Protein AF-A0A1Y5DJR5-F1 (afdb_monomer)

Structure (mmCIF, N/CA/C/O backbone):
data_AF-A0A1Y5DJR5-F1
#
_entry.id   AF-A0A1Y5DJR5-F1
#
loop_
_atom_site.group_PDB
_atom_site.id
_atom_site.type_symbol
_atom_site.label_atom_id
_atom_site.label_alt_id
_atom_site.label_comp_id
_atom_site.label_asym_id
_atom_site.label_entity_id
_atom_site.label_seq_id
_atom_site.pdbx_PDB_ins_code
_atom_site.Cartn_x
_atom_site.Cartn_y
_atom_site.Cartn_z
_atom_site.occupancy
_atom_site.B_iso_or_equiv
_atom_site.auth_seq_id
_atom_site.auth_comp_id
_atom_site.auth_asym_id
_atom_site.auth_atom_id
_atom_site.pdbx_PDB_model_num
ATOM 1 N N . MET A 1 1 ? -2.619 -19.817 -6.252 1.00 66.62 1 MET A N 1
ATOM 2 C CA . MET A 1 1 ? -2.881 -19.256 -7.599 1.00 66.62 1 MET A CA 1
ATOM 3 C C . MET A 1 1 ? -2.262 -20.071 -8.744 1.00 66.62 1 MET A C 1
ATOM 5 O O . MET A 1 1 ? -2.467 -19.697 -9.884 1.00 66.62 1 MET A O 1
ATOM 9 N N . GLY A 1 2 ? -1.547 -21.182 -8.491 1.00 88.12 2 GLY A N 1
ATOM 10 C CA . GLY A 1 2 ? -1.109 -22.102 -9.557 1.00 88.12 2 GLY A CA 1
ATOM 11 C C . GLY A 1 2 ? 0.036 -21.610 -10.456 1.00 88.12 2 GLY A C 1
ATOM 12 O O . GLY A 1 2 ? 0.395 -22.313 -11.391 1.00 88.12 2 GLY A O 1
ATOM 13 N N . PHE A 1 3 ? 0.618 -20.436 -10.187 1.00 87.62 3 PHE A N 1
ATOM 14 C CA . PHE A 1 3 ? 1.772 -19.939 -10.937 1.00 87.62 3 PHE A CA 1
ATOM 15 C C . PHE A 1 3 ? 3.026 -20.764 -10.637 1.00 87.62 3 PHE A C 1
ATOM 17 O O . PHE A 1 3 ? 3.348 -21.005 -9.474 1.00 87.62 3 PHE A O 1
ATOM 24 N N . THR A 1 4 ? 3.755 -21.133 -11.687 1.00 92.19 4 THR A N 1
ATOM 25 C CA . THR A 1 4 ? 5.046 -21.839 -11.612 1.00 92.19 4 THR A CA 1
ATOM 26 C C . THR A 1 4 ? 6.220 -20.974 -12.083 1.00 92.19 4 THR A C 1
ATOM 28 O O . THR A 1 4 ? 7.360 -21.423 -12.076 1.00 92.19 4 THR A O 1
ATOM 31 N N . ASN A 1 5 ? 5.950 -19.728 -12.484 1.00 91.88 5 ASN A N 1
ATOM 32 C CA . ASN A 1 5 ? 6.890 -18.796 -13.112 1.00 91.88 5 ASN A CA 1
ATOM 33 C C . ASN A 1 5 ? 7.075 -17.489 -12.313 1.00 91.88 5 ASN A C 1
ATOM 35 O O . ASN A 1 5 ? 7.394 -16.444 -12.883 1.00 91.88 5 ASN A O 1
ATOM 39 N N . LEU A 1 6 ? 6.839 -17.521 -10.998 1.00 92.69 6 LEU A N 1
ATOM 40 C CA . LEU A 1 6 ? 7.044 -16.353 -10.142 1.00 92.69 6 LEU A CA 1
ATOM 41 C C . LEU A 1 6 ? 8.536 -16.124 -9.897 1.00 92.69 6 LEU A C 1
ATOM 43 O O . LEU A 1 6 ? 9.267 -17.042 -9.539 1.00 92.69 6 LEU A O 1
ATOM 47 N N . ASN A 1 7 ? 8.961 -14.873 -10.057 1.00 92.62 7 ASN A N 1
ATOM 48 C CA . ASN A 1 7 ? 10.294 -14.424 -9.683 1.00 92.62 7 ASN A CA 1
ATOM 49 C C . ASN A 1 7 ? 10.167 -13.506 -8.469 1.00 92.62 7 ASN A C 1
ATOM 51 O O . ASN A 1 7 ? 9.598 -12.418 -8.569 1.00 92.62 7 ASN A O 1
ATOM 55 N N . GLU A 1 8 ? 10.681 -13.947 -7.326 1.00 91.75 8 GLU A N 1
ATOM 56 C CA . GLU A 1 8 ? 10.688 -13.139 -6.110 1.00 91.75 8 GLU A CA 1
ATOM 57 C C . GLU A 1 8 ? 11.810 -12.102 -6.151 1.00 91.75 8 GLU A C 1
ATOM 59 O O . GLU A 1 8 ? 12.908 -12.343 -6.661 1.00 91.75 8 GLU A O 1
ATOM 64 N N . THR A 1 9 ? 11.538 -10.928 -5.590 1.00 94.12 9 THR A N 1
ATOM 65 C CA . THR A 1 9 ? 12.542 -9.882 -5.408 1.00 94.12 9 THR A CA 1
ATOM 66 C C . THR A 1 9 ? 12.533 -9.392 -3.969 1.00 94.12 9 THR A C 1
ATOM 68 O O . THR A 1 9 ? 11.571 -9.581 -3.227 1.00 94.12 9 THR A O 1
ATOM 71 N N . VAL A 1 10 ? 13.620 -8.735 -3.573 1.00 94.12 10 VAL A N 1
ATOM 72 C CA . VAL A 1 10 ? 13.782 -8.195 -2.219 1.00 94.12 10 VAL A CA 1
ATOM 73 C C . VAL A 1 10 ? 13.068 -6.850 -2.078 1.00 94.12 10 VAL A C 1
ATOM 75 O O . VAL A 1 10 ? 12.636 -6.480 -0.990 1.00 94.12 10 VAL A O 1
ATOM 78 N N . THR A 1 11 ? 12.948 -6.085 -3.169 1.00 95.94 11 THR A N 1
ATOM 79 C CA . THR A 1 11 ? 12.384 -4.731 -3.135 1.00 95.94 11 THR A CA 1
ATOM 80 C C . THR A 1 11 ? 11.435 -4.465 -4.305 1.00 95.94 11 THR A C 1
ATOM 82 O O . THR A 1 11 ? 11.733 -4.849 -5.437 1.00 95.94 11 THR A O 1
ATOM 85 N N . PRO A 1 12 ? 10.362 -3.678 -4.099 1.00 95.00 12 PRO A N 1
ATOM 86 C CA . PRO A 1 12 ? 9.458 -3.254 -5.1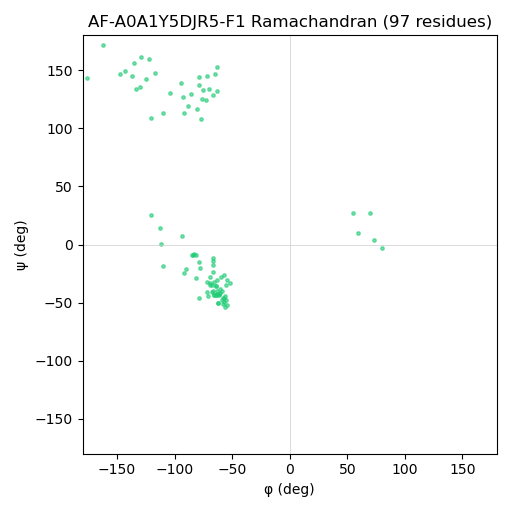74 1.00 95.00 12 PRO A CA 1
ATOM 87 C C . PRO A 1 12 ? 10.161 -2.610 -6.381 1.00 95.00 12 PRO A C 1
ATOM 89 O O . PRO A 1 12 ? 9.739 -2.785 -7.522 1.00 95.00 12 PRO A O 1
ATOM 92 N N . VAL A 1 13 ? 11.265 -1.892 -6.149 1.00 97.12 13 VAL A N 1
ATOM 93 C CA . VAL A 1 13 ? 12.065 -1.247 -7.204 1.00 97.12 13 VAL A CA 1
ATOM 94 C C . VAL A 1 13 ? 12.700 -2.273 -8.149 1.00 97.12 13 VAL A C 1
ATOM 96 O O . VAL A 1 13 ? 12.803 -2.021 -9.351 1.00 97.12 13 VAL A O 1
ATOM 99 N N . GLN A 1 14 ? 13.121 -3.433 -7.636 1.00 97.06 14 GLN A N 1
ATOM 100 C CA . GLN A 1 14 ? 13.703 -4.494 -8.461 1.00 97.06 14 GLN A CA 1
ATOM 101 C C . GLN A 1 14 ? 12.688 -5.057 -9.458 1.00 97.06 14 GLN A C 1
ATOM 103 O O . GLN A 1 14 ? 13.075 -5.305 -10.596 1.00 97.06 14 GLN A O 1
ATOM 108 N N . ASN A 1 15 ? 11.407 -5.164 -9.081 1.00 96.38 15 ASN A N 1
ATOM 109 C CA . ASN A 1 15 ? 10.345 -5.656 -9.968 1.00 96.38 15 ASN A CA 1
ATOM 110 C C . ASN A 1 15 ? 10.293 -4.864 -11.279 1.00 96.38 15 ASN A C 1
ATOM 112 O O . ASN A 1 15 ? 10.384 -5.432 -12.365 1.00 96.38 15 ASN A O 1
ATOM 116 N N . PHE A 1 16 ? 10.223 -3.533 -11.188 1.00 96.19 16 PHE A N 1
ATOM 117 C CA . PHE A 1 16 ? 10.164 -2.685 -12.379 1.00 96.19 16 PHE A CA 1
ATOM 118 C C . PHE A 1 16 ? 11.494 -2.627 -13.134 1.00 96.19 16 PHE A C 1
ATOM 120 O O . PHE A 1 16 ? 11.495 -2.560 -14.359 1.00 96.19 16 PHE A O 1
ATOM 127 N N . LYS A 1 17 ? 12.640 -2.716 -12.447 1.00 96.12 17 LYS A N 1
ATOM 128 C CA . LYS A 1 17 ? 13.941 -2.832 -13.129 1.00 96.12 17 LYS A CA 1
ATOM 129 C C . LYS A 1 17 ? 14.087 -4.148 -13.895 1.00 96.12 17 LYS A C 1
ATOM 131 O O . LYS A 1 17 ? 14.786 -4.167 -14.903 1.00 96.12 17 LYS A O 1
ATOM 136 N N . MET A 1 18 ? 13.478 -5.234 -13.420 1.00 96.88 18 MET A N 1
ATOM 137 C CA . MET A 1 18 ? 13.416 -6.502 -14.149 1.00 96.88 18 MET A CA 1
ATOM 138 C C . MET A 1 18 ? 12.492 -6.398 -15.358 1.00 96.88 18 MET A C 1
ATOM 140 O O . MET A 1 18 ? 12.906 -6.810 -16.437 1.00 96.88 18 MET A O 1
ATOM 144 N N . LEU A 1 19 ? 11.315 -5.781 -15.198 1.00 96.19 19 LEU A N 1
ATOM 145 C CA . LEU A 1 19 ? 10.386 -5.515 -16.300 1.00 96.19 19 LEU A CA 1
ATOM 146 C C . LEU A 1 19 ? 11.061 -4.725 -17.432 1.00 96.19 19 LEU A C 1
ATOM 148 O O . LEU A 1 19 ? 11.020 -5.139 -18.579 1.00 96.19 19 LEU A O 1
ATOM 152 N N . MET A 1 20 ? 11.780 -3.646 -17.107 1.00 96.75 20 MET A N 1
ATOM 153 C CA . MET A 1 20 ? 12.502 -2.830 -18.101 1.00 96.75 20 MET A CA 1
ATOM 154 C C . MET A 1 20 ? 13.683 -3.540 -18.783 1.00 96.75 20 MET A C 1
ATOM 156 O O . MET A 1 20 ? 14.263 -2.990 -19.715 1.00 96.75 20 MET A O 1
ATOM 160 N N . LYS A 1 21 ? 14.101 -4.703 -18.276 1.00 96.56 21 LYS A N 1
ATOM 161 C CA . LYS A 1 21 ? 15.213 -5.506 -18.809 1.00 96.56 21 LYS A CA 1
ATOM 162 C C . LYS A 1 21 ? 14.732 -6.829 -19.408 1.00 96.56 21 LYS A C 1
ATOM 164 O O . LYS A 1 21 ? 15.549 -7.735 -19.550 1.00 96.56 21 LYS A O 1
ATOM 169 N N . ASP A 1 22 ? 13.428 -6.973 -19.642 1.00 95.12 22 ASP A N 1
ATOM 170 C CA . ASP A 1 22 ? 12.798 -8.201 -20.141 1.00 95.12 22 ASP A CA 1
ATOM 171 C C . ASP A 1 22 ? 13.097 -9.441 -19.274 1.00 95.12 22 ASP A C 1
ATOM 173 O O . ASP A 1 22 ? 13.096 -10.580 -19.731 1.00 95.12 22 ASP A O 1
ATOM 177 N N . ARG A 1 23 ? 13.354 -9.229 -17.974 1.00 95.25 23 ARG A N 1
ATOM 178 C CA . ARG A 1 23 ? 13.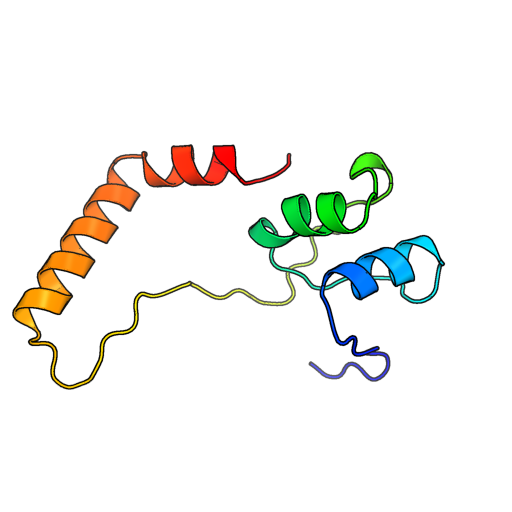600 -10.291 -16.978 1.00 95.25 23 ARG A CA 1
ATOM 179 C C . ARG A 1 23 ? 12.332 -10.716 -16.234 1.00 95.25 23 ARG A C 1
ATOM 181 O O . ARG A 1 23 ? 12.411 -11.449 -15.252 1.00 95.25 23 ARG A O 1
ATOM 188 N N . GLY A 1 24 ? 11.184 -10.213 -16.664 1.00 93.00 24 GLY A N 1
ATOM 189 C CA . GLY A 1 24 ? 9.856 -10.536 -16.166 1.00 93.00 24 GLY A CA 1
ATOM 190 C C . GLY A 1 24 ? 8.818 -9.805 -17.009 1.00 93.00 24 GLY A C 1
ATOM 191 O O . GLY A 1 24 ? 9.060 -8.682 -17.438 1.00 93.00 24 GLY A O 1
ATOM 192 N N . GLU A 1 25 ? 7.680 -10.443 -17.256 1.00 93.06 25 GLU A N 1
ATOM 193 C CA . GLU A 1 25 ? 6.664 -9.928 -18.187 1.00 93.06 25 GLU A CA 1
ATOM 194 C C . GLU A 1 25 ? 5.614 -9.053 -17.488 1.00 93.06 25 GLU A C 1
ATOM 196 O O . GLU A 1 25 ? 4.981 -8.207 -18.114 1.00 93.06 25 GLU A O 1
ATOM 201 N N . LEU A 1 26 ? 5.413 -9.259 -16.180 1.00 95.00 26 LEU A N 1
ATOM 202 C CA . LEU A 1 26 ? 4.373 -8.614 -15.382 1.00 95.00 26 LEU A CA 1
ATOM 203 C C . LEU A 1 26 ? 4.874 -8.300 -13.970 1.00 95.00 26 LEU A C 1
ATOM 205 O O . LEU A 1 26 ? 5.663 -9.046 -13.393 1.00 95.00 26 LEU A O 1
ATOM 209 N N . VAL A 1 27 ? 4.348 -7.220 -13.388 1.00 95.00 27 VAL A N 1
ATOM 210 C CA . VAL A 1 27 ? 4.572 -6.856 -11.983 1.00 95.00 27 VAL A CA 1
ATOM 211 C C . VAL A 1 27 ? 3.222 -6.804 -11.259 1.00 95.00 27 VAL A C 1
ATOM 213 O O . VAL A 1 27 ? 2.442 -5.882 -11.507 1.00 95.00 27 VAL A O 1
ATOM 216 N N . PRO A 1 28 ? 2.918 -7.761 -10.362 1.00 92.75 28 PRO A N 1
ATOM 217 C CA . PRO A 1 28 ? 1.722 -7.698 -9.533 1.00 92.75 28 PRO A CA 1
ATOM 218 C C . PRO A 1 28 ? 1.944 -6.704 -8.386 1.00 92.75 28 PRO A C 1
ATOM 220 O O . PRO A 1 28 ? 2.714 -6.965 -7.464 1.00 92.75 28 PRO A O 1
ATOM 223 N N . MET A 1 29 ? 1.298 -5.539 -8.443 1.00 91.81 29 MET A N 1
ATOM 224 C CA . MET A 1 29 ? 1.445 -4.505 -7.415 1.00 91.81 29 MET A CA 1
ATOM 225 C C . MET A 1 29 ? 0.156 -3.710 -7.219 1.00 91.81 29 MET A C 1
ATOM 227 O O . MET A 1 29 ? -0.581 -3.459 -8.171 1.00 91.81 29 MET A O 1
ATOM 231 N N . GLY A 1 30 ? -0.091 -3.287 -5.976 1.00 90.62 30 GLY A N 1
ATOM 232 C CA . GLY A 1 30 ? -1.158 -2.343 -5.660 1.00 90.62 30 GLY A CA 1
ATOM 233 C C . GLY A 1 30 ? -0.915 -0.991 -6.330 1.00 90.62 30 GLY A C 1
ATOM 234 O O . GLY A 1 30 ? 0.176 -0.428 -6.233 1.00 90.62 30 GLY A O 1
ATOM 235 N N . GLU A 1 31 ? -1.943 -0.461 -6.986 1.00 87.75 31 GLU A N 1
ATOM 236 C CA . GLU A 1 31 ? -1.871 0.758 -7.804 1.00 87.75 31 GLU A CA 1
ATOM 237 C C . GLU A 1 31 ? -1.321 1.979 -7.054 1.00 87.75 31 GLU A C 1
ATOM 239 O O . GLU A 1 31 ? -0.546 2.739 -7.622 1.00 87.75 31 GLU A O 1
ATOM 244 N N . LEU A 1 32 ? -1.621 2.114 -5.758 1.00 88.75 32 LEU A N 1
ATOM 245 C CA . LEU A 1 32 ? -1.136 3.218 -4.922 1.00 88.75 32 LEU A CA 1
ATOM 246 C C . LEU A 1 32 ? 0.387 3.195 -4.699 1.00 88.75 32 LEU A C 1
ATOM 248 O O . LEU A 1 32 ? 0.983 4.231 -4.417 1.00 88.75 32 LEU A O 1
ATOM 252 N N . ALA A 1 33 ? 1.034 2.031 -4.815 1.00 91.06 33 ALA A N 1
ATOM 253 C CA . ALA A 1 33 ? 2.475 1.887 -4.595 1.00 91.06 33 ALA A CA 1
ATOM 254 C C . ALA A 1 33 ? 3.305 2.097 -5.872 1.00 91.06 3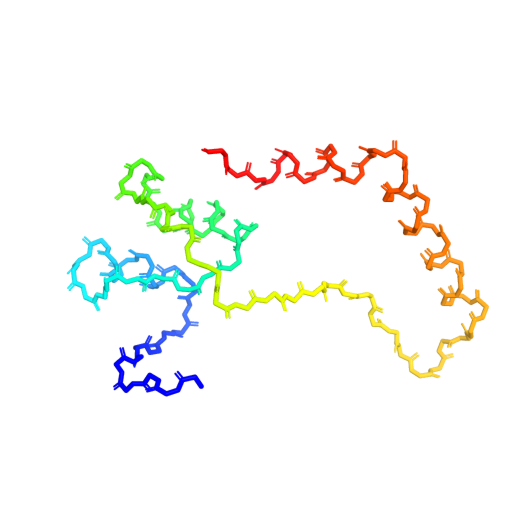3 ALA A C 1
ATOM 256 O O . ALA A 1 33 ? 4.502 2.391 -5.790 1.00 91.06 33 ALA A O 1
ATOM 257 N N . VAL A 1 34 ? 2.691 1.956 -7.051 1.00 92.50 34 VAL A N 1
ATOM 258 C CA . VAL A 1 34 ? 3.372 2.056 -8.351 1.00 92.50 34 VAL A CA 1
ATOM 259 C C . VAL A 1 34 ? 4.050 3.420 -8.564 1.00 92.50 34 VAL A C 1
ATOM 261 O O . VAL A 1 34 ? 5.237 3.416 -8.899 1.00 92.50 34 VAL A O 1
ATOM 264 N N . PRO A 1 35 ? 3.394 4.576 -8.321 1.00 91.00 35 PRO A N 1
ATOM 265 C CA . PRO A 1 35 ? 3.956 5.899 -8.613 1.00 91.00 35 PRO A CA 1
ATOM 266 C C . PRO A 1 35 ? 5.300 6.153 -7.934 1.00 91.00 35 PRO A C 1
ATOM 268 O O . PRO A 1 35 ? 6.306 6.456 -8.579 1.00 91.00 35 PRO A O 1
ATOM 271 N N . GLU A 1 36 ? 5.330 5.965 -6.617 1.00 92.19 36 GLU A N 1
ATOM 272 C CA . GLU A 1 36 ? 6.529 6.192 -5.819 1.00 92.19 36 GLU A CA 1
ATOM 273 C C . GLU A 1 36 ? 7.604 5.140 -6.120 1.00 92.19 36 GLU A C 1
ATOM 275 O O . GLU A 1 36 ? 8.796 5.449 -6.128 1.00 92.19 36 GLU A O 1
ATOM 280 N N . THR A 1 37 ? 7.207 3.902 -6.428 1.00 95.44 37 THR A N 1
ATOM 281 C CA . THR A 1 37 ? 8.158 2.847 -6.799 1.00 95.44 37 THR A CA 1
ATOM 282 C C . THR A 1 37 ? 8.853 3.156 -8.124 1.00 95.44 37 THR A C 1
ATOM 284 O O . THR A 1 37 ? 10.075 3.025 -8.207 1.00 95.44 37 THR A O 1
ATOM 287 N N . LEU A 1 38 ? 8.120 3.618 -9.141 1.00 95.25 38 LEU A N 1
ATOM 288 C CA . LEU A 1 38 ? 8.695 4.032 -10.425 1.00 95.25 38 LEU A CA 1
ATOM 289 C C . LEU A 1 38 ? 9.630 5.227 -10.268 1.00 95.25 38 LEU A C 1
ATOM 291 O O . LEU A 1 38 ? 10.738 5.212 -10.808 1.00 95.25 38 LEU A O 1
ATOM 295 N N . LYS A 1 39 ? 9.226 6.219 -9.465 1.00 94.56 39 LYS A N 1
ATOM 296 C CA . LYS A 1 39 ? 10.065 7.373 -9.126 1.00 94.56 39 LYS A CA 1
ATOM 297 C C . LYS A 1 39 ? 11.382 6.931 -8.486 1.00 94.56 39 LYS A C 1
ATOM 299 O O . LYS A 1 39 ? 12.445 7.328 -8.955 1.00 94.56 39 LYS A O 1
ATOM 304 N N . LYS A 1 40 ? 11.334 6.054 -7.477 1.00 96.75 40 LYS A N 1
ATOM 305 C CA . LYS A 1 40 ? 12.532 5.470 -6.840 1.00 96.75 40 LYS A CA 1
ATOM 306 C C . LYS A 1 40 ? 13.368 4.625 -7.803 1.00 96.75 40 LYS A C 1
ATOM 308 O O . LYS A 1 40 ? 14.584 4.536 -7.648 1.00 96.75 40 LYS A O 1
ATOM 313 N N . ALA A 1 41 ? 12.734 3.989 -8.784 1.00 95.81 41 ALA A N 1
ATOM 314 C CA . ALA A 1 41 ? 13.417 3.203 -9.802 1.00 95.81 41 ALA A CA 1
ATOM 315 C C . ALA A 1 41 ? 14.057 4.057 -10.911 1.00 95.81 41 ALA A C 1
ATOM 317 O O . ALA A 1 41 ? 14.888 3.525 -11.649 1.00 95.81 41 ALA A O 1
ATOM 318 N N . GLY A 1 42 ? 13.695 5.341 -11.024 1.00 96.88 42 GLY A N 1
ATOM 319 C CA . GLY A 1 42 ? 14.097 6.209 -12.132 1.00 96.88 42 GLY A CA 1
ATOM 320 C C . GLY A 1 42 ? 13.436 5.832 -13.462 1.00 96.88 42 GLY A C 1
ATOM 321 O O . GLY A 1 42 ? 14.026 6.047 -14.516 1.00 96.88 42 GLY A O 1
ATOM 322 N N . ILE A 1 43 ? 12.246 5.222 -13.425 1.00 96.19 43 ILE A N 1
ATOM 323 C CA . ILE A 1 43 ? 11.540 4.717 -14.611 1.00 96.19 43 ILE A CA 1
ATOM 324 C C . ILE A 1 43 ? 10.394 5.662 -14.964 1.00 96.19 43 ILE A C 1
ATOM 326 O O . ILE A 1 43 ? 9.574 6.013 -14.116 1.00 96.19 43 ILE A O 1
ATOM 330 N N . ASN A 1 44 ? 10.315 6.052 -16.236 1.00 94.75 44 ASN A N 1
ATOM 331 C CA . ASN A 1 44 ? 9.196 6.836 -16.746 1.00 94.75 44 ASN A CA 1
ATOM 332 C C . ASN A 1 44 ? 7.942 5.953 -16.850 1.00 94.75 44 ASN A C 1
ATOM 334 O O . ASN A 1 44 ? 7.961 4.935 -17.538 1.00 94.75 44 ASN A O 1
ATOM 338 N N . ALA A 1 45 ? 6.845 6.370 -16.212 1.00 91.50 45 ALA A N 1
ATOM 339 C CA . ALA A 1 45 ? 5.580 5.633 -16.210 1.00 91.50 45 ALA A CA 1
ATOM 340 C C . ALA A 1 45 ? 5.017 5.362 -17.617 1.00 91.50 45 ALA A C 1
ATOM 342 O O . ALA A 1 45 ? 4.349 4.354 -17.810 1.00 91.50 45 ALA A O 1
ATOM 343 N N . ARG A 1 46 ? 5.346 6.189 -18.620 1.00 93.12 46 ARG A N 1
ATOM 344 C CA . ARG A 1 46 ? 4.927 5.980 -20.020 1.00 93.12 46 ARG A CA 1
ATOM 345 C C . ARG A 1 46 ? 5.538 4.741 -20.680 1.00 93.12 46 ARG A C 1
ATOM 347 O O . ARG A 1 46 ? 5.088 4.351 -21.750 1.00 93.12 46 ARG A O 1
ATOM 354 N N . LEU A 1 47 ? 6.576 4.157 -20.080 1.00 94.50 47 LEU A N 1
ATOM 355 C CA . LEU A 1 47 ? 7.234 2.947 -20.583 1.00 94.50 47 LEU A CA 1
ATOM 356 C C . LEU A 1 47 ? 6.534 1.662 -20.136 1.00 94.50 47 LEU A C 1
ATOM 358 O O . LEU A 1 47 ? 6.887 0.584 -20.604 1.00 94.50 47 LEU A O 1
ATOM 362 N N . ILE A 1 48 ? 5.561 1.763 -19.233 1.00 92.62 48 ILE A N 1
ATOM 363 C CA . ILE A 1 48 ? 4.783 0.626 -18.757 1.00 92.62 48 ILE A CA 1
ATOM 364 C C . ILE A 1 48 ? 3.298 0.860 -19.025 1.00 92.62 48 ILE A C 1
ATOM 366 O O . ILE A 1 48 ? 2.841 1.989 -19.189 1.00 92.6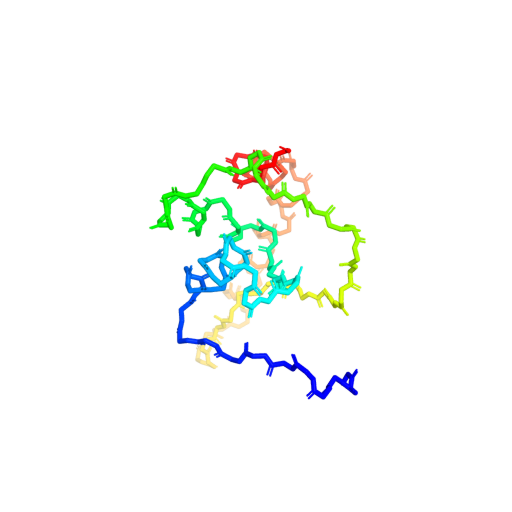2 48 I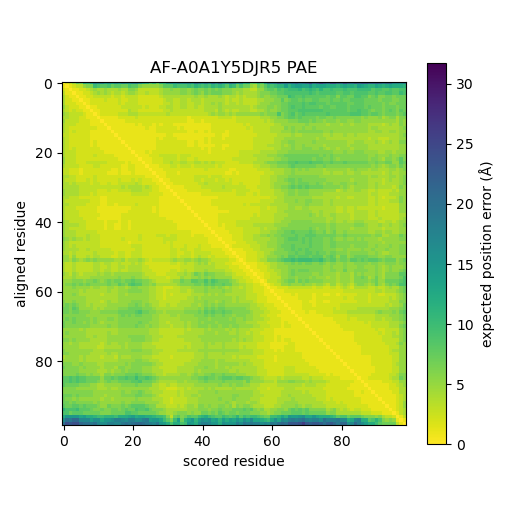LE A O 1
ATOM 370 N N . LYS A 1 49 ? 2.522 -0.222 -19.040 1.00 92.06 49 LYS A N 1
ATOM 371 C CA . LYS A 1 49 ? 1.071 -0.166 -19.215 1.00 92.06 49 LYS A CA 1
ATOM 372 C C . LYS A 1 49 ? 0.389 -1.059 -18.188 1.00 92.06 49 LYS A C 1
ATOM 374 O O . LYS A 1 49 ? 0.772 -2.213 -18.012 1.00 92.06 49 LYS A O 1
ATOM 379 N N . ARG A 1 50 ? -0.658 -0.544 -17.538 1.00 90.94 50 ARG A N 1
ATOM 380 C CA . ARG A 1 50 ? -1.544 -1.354 -16.694 1.00 90.94 50 ARG A CA 1
ATOM 381 C C . ARG A 1 50 ? -2.307 -2.350 -17.570 1.00 90.94 50 ARG A C 1
ATOM 383 O O . ARG A 1 50 ? -2.935 -1.966 -18.552 1.00 90.94 50 ARG A O 1
ATOM 390 N N . THR A 1 51 ? -2.281 -3.627 -17.202 1.00 92.38 51 THR A N 1
ATOM 391 C CA . THR A 1 51 ? -2.928 -4.703 -17.975 1.00 92.38 51 THR A CA 1
ATOM 392 C C . THR A 1 51 ? -4.432 -4.829 -17.728 1.00 92.38 51 THR A C 1
ATOM 394 O O . THR A 1 51 ? -5.095 -5.594 -18.417 1.00 92.38 51 THR A O 1
ATOM 397 N N . ASN A 1 52 ? -4.977 -4.109 -16.740 1.00 88.75 52 ASN A N 1
ATOM 398 C CA . ASN A 1 52 ? -6.351 -4.234 -16.228 1.00 88.75 52 ASN A CA 1
ATOM 399 C C . ASN A 1 52 ? -6.713 -5.624 -15.668 1.00 88.75 52 ASN A C 1
ATOM 401 O O . ASN A 1 52 ? -7.866 -5.865 -15.318 1.00 88.75 52 ASN A O 1
ATOM 405 N N . VAL A 1 53 ? -5.735 -6.520 -15.507 1.00 91.38 53 VAL A N 1
ATOM 406 C CA . VAL A 1 53 ? -5.934 -7.820 -14.859 1.00 91.38 53 VAL A CA 1
ATOM 407 C C . VAL A 1 53 ? -5.907 -7.634 -13.343 1.00 91.38 53 VAL A C 1
ATOM 409 O O . VAL A 1 53 ? -4.886 -7.247 -12.771 1.00 91.38 53 VAL A O 1
ATOM 412 N N . LYS A 1 54 ? -7.028 -7.924 -12.678 1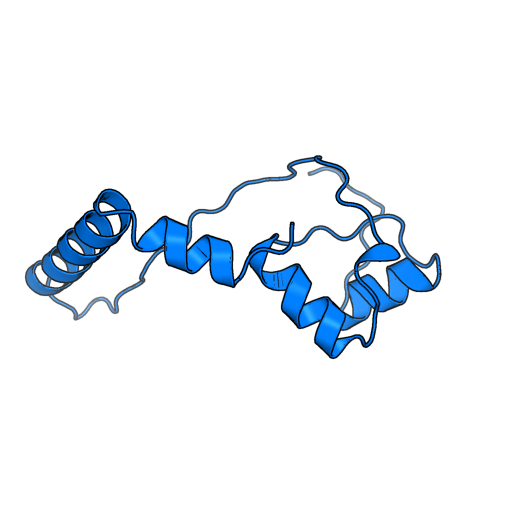.00 90.50 54 LYS A N 1
ATOM 413 C CA . LYS A 1 54 ? -7.137 -7.919 -11.214 1.00 90.50 54 LYS A CA 1
ATOM 414 C C . LYS A 1 54 ? -6.836 -9.317 -10.680 1.00 90.50 54 LYS A C 1
ATOM 416 O O . LYS A 1 54 ? -7.597 -10.245 -10.925 1.00 90.50 54 LYS A O 1
ATOM 421 N N . LEU A 1 55 ? -5.727 -9.462 -9.957 1.00 90.25 55 LEU A N 1
ATOM 422 C CA . LEU A 1 55 ? -5.338 -10.743 -9.355 1.00 90.25 55 LEU A CA 1
ATOM 423 C C . LEU A 1 55 ? -6.115 -11.034 -8.069 1.00 90.25 55 LEU A C 1
ATOM 425 O O . LEU A 1 55 ? -6.596 -12.144 -7.871 1.00 90.25 55 LEU A O 1
ATOM 429 N N . TYR A 1 56 ? -6.216 -10.030 -7.201 1.00 90.00 56 TYR A N 1
ATOM 430 C CA . TYR A 1 56 ? -6.986 -10.058 -5.965 1.00 90.00 56 TYR A CA 1
ATOM 431 C C . TYR A 1 56 ? -7.214 -8.624 -5.472 1.00 90.00 56 TYR A C 1
ATOM 433 O O . TYR A 1 56 ? -6.658 -7.667 -6.015 1.00 90.00 56 TYR A O 1
ATOM 441 N N . GLU A 1 57 ? -8.044 -8.477 -4.446 1.00 90.31 57 GLU A N 1
ATOM 442 C CA . GLU A 1 57 ? -8.300 -7.215 -3.757 1.00 90.31 57 GLU A CA 1
ATOM 443 C C . GLU A 1 57 ? -8.040 -7.380 -2.271 1.00 90.31 57 GLU A C 1
ATOM 445 O O . GLU A 1 57 ? -8.357 -8.418 -1.693 1.00 90.31 57 GLU A O 1
ATOM 450 N N . VAL A 1 58 ? -7.483 -6.342 -1.659 1.00 88.44 58 VAL A N 1
ATOM 451 C CA . VAL A 1 58 ? -7.370 -6.234 -0.208 1.00 88.44 58 VAL A CA 1
ATOM 452 C C . VAL A 1 58 ? -7.897 -4.876 0.214 1.00 88.44 58 VAL A C 1
ATOM 454 O O . VAL A 1 58 ? -7.574 -3.860 -0.401 1.00 88.44 58 VAL A O 1
ATOM 457 N N . GLN A 1 59 ? -8.700 -4.859 1.272 1.00 86.44 59 GLN A N 1
ATOM 458 C CA . GLN A 1 59 ? -9.078 -3.623 1.940 1.00 86.44 59 GLN A CA 1
ATOM 459 C C . GLN A 1 59 ? -8.098 -3.377 3.084 1.00 86.44 59 GLN A C 1
ATOM 461 O O . GLN A 1 59 ? -7.865 -4.258 3.912 1.00 86.44 59 GLN A O 1
ATOM 466 N N . LEU A 1 60 ? -7.504 -2.185 3.114 1.00 89.06 60 LEU A N 1
ATOM 467 C CA . LEU A 1 60 ? -6.675 -1.770 4.240 1.00 89.06 60 LEU A CA 1
ATOM 468 C C . LEU A 1 60 ? -7.565 -1.476 5.451 1.00 89.06 60 LEU A C 1
ATOM 470 O O . LEU A 1 60 ? -8.669 -0.948 5.308 1.00 89.06 60 LEU A O 1
ATOM 474 N N . TYR A 1 61 ? -7.061 -1.792 6.638 1.00 93.00 61 TYR A N 1
ATOM 475 C CA . TYR A 1 61 ? -7.749 -1.583 7.907 1.00 93.00 61 TYR A CA 1
ATOM 476 C C . TYR A 1 61 ? -6.798 -0.975 8.939 1.00 93.00 61 TYR A C 1
ATOM 478 O O . TYR A 1 61 ? -5.577 -1.115 8.840 1.00 93.00 61 TYR A O 1
ATOM 486 N N . ILE A 1 62 ? -7.369 -0.296 9.934 1.00 95.44 62 ILE A N 1
ATOM 487 C CA . ILE A 1 62 ? -6.627 0.171 11.106 1.00 95.44 62 ILE A CA 1
ATOM 488 C C . ILE A 1 62 ? -6.660 -0.960 12.133 1.00 95.44 62 ILE A C 1
ATOM 490 O O . ILE A 1 62 ? -7.732 -1.384 12.557 1.00 95.44 62 ILE A O 1
ATOM 494 N N . ALA A 1 63 ? -5.490 -1.475 12.501 1.00 96.50 63 ALA A N 1
ATOM 495 C CA . ALA A 1 63 ? -5.360 -2.481 13.546 1.00 96.50 63 ALA A CA 1
ATOM 496 C C . ALA A 1 63 ? -5.062 -1.805 14.891 1.00 96.50 63 ALA A C 1
ATOM 498 O O . ALA A 1 63 ? -4.250 -0.882 14.948 1.00 96.50 63 ALA A O 1
ATOM 499 N N . PHE A 1 64 ? -5.681 -2.294 15.965 1.00 97.75 64 PHE A N 1
ATOM 500 C CA . PHE A 1 64 ? -5.467 -1.807 17.328 1.00 97.75 64 PHE A CA 1
ATOM 501 C C . PHE A 1 64 ? -4.882 -2.915 18.210 1.00 97.75 64 PHE A C 1
ATOM 503 O O . PHE A 1 64 ? -5.183 -4.096 18.021 1.00 97.75 64 PHE A O 1
ATOM 510 N N . SER A 1 65 ? -4.048 -2.532 19.181 1.00 98.25 65 SER A N 1
ATOM 511 C CA . SER A 1 65 ? -3.608 -3.432 20.252 1.00 98.25 65 SER A CA 1
ATOM 512 C C . SER A 1 65 ? -4.801 -3.881 21.105 1.00 98.25 65 SER A C 1
ATOM 514 O O . SER A 1 65 ? -5.804 -3.175 21.207 1.00 98.25 65 SER A O 1
ATOM 516 N N . LYS A 1 66 ? -4.704 -5.064 21.725 1.00 97.81 66 LYS A N 1
ATOM 517 C CA . LYS A 1 66 ? -5.826 -5.687 22.457 1.00 97.81 66 LYS A CA 1
ATOM 518 C C . LYS A 1 66 ? -6.266 -4.928 23.716 1.00 97.81 66 LYS A C 1
ATOM 520 O O . LYS A 1 66 ? -7.344 -5.195 24.229 1.00 97.81 66 LYS A O 1
ATOM 525 N N . ASP A 1 67 ? -5.427 -4.044 24.234 1.00 98.12 67 ASP A N 1
ATOM 526 C CA . ASP A 1 67 ? -5.677 -3.201 25.405 1.00 98.12 67 ASP A CA 1
ATOM 527 C C . ASP A 1 67 ? -6.459 -1.917 25.075 1.00 98.12 67 ASP A C 1
ATOM 529 O O . ASP A 1 67 ? -6.910 -1.217 25.981 1.00 98.12 67 ASP A O 1
ATOM 533 N N . ILE A 1 68 ? -6.665 -1.610 23.790 1.00 98.38 68 ILE A N 1
ATOM 534 C CA . ILE A 1 68 ? -7.475 -0.466 23.371 1.00 98.38 68 ILE A CA 1
ATOM 535 C C . ILE A 1 68 ? -8.959 -0.790 23.548 1.00 98.38 68 ILE A C 1
ATOM 537 O O . ILE A 1 68 ? -9.469 -1.767 23.009 1.00 98.38 68 ILE A O 1
ATOM 541 N N . SER A 1 69 ? -9.669 0.069 24.282 1.00 98.38 69 SER A N 1
ATOM 542 C CA . SER A 1 69 ? -11.103 -0.110 24.521 1.00 98.38 69 SER A CA 1
ATOM 543 C C . SER A 1 69 ? -11.940 -0.005 23.239 1.00 98.38 69 SER A C 1
ATOM 545 O O . SER A 1 69 ? -11.683 0.855 22.390 1.00 98.38 69 SER A O 1
ATOM 547 N N . ASP A 1 70 ? -13.032 -0.770 23.173 1.00 98.19 70 ASP A N 1
ATOM 548 C CA . ASP A 1 70 ? -14.008 -0.722 22.073 1.00 98.19 70 ASP A CA 1
ATOM 549 C C . ASP A 1 70 ? -14.564 0.684 21.823 1.00 98.19 70 ASP A C 1
ATOM 551 O O . ASP A 1 70 ? -14.877 1.050 20.691 1.00 98.19 70 ASP A O 1
ATOM 555 N N . ARG A 1 71 ? -14.658 1.509 22.874 1.00 98.44 71 ARG A N 1
ATOM 556 C CA . ARG A 1 71 ? -15.095 2.904 22.756 1.00 98.44 71 ARG A CA 1
ATOM 557 C C . ARG A 1 71 ? -14.152 3.719 21.873 1.00 98.44 71 ARG A C 1
ATOM 559 O O . ARG A 1 71 ? -14.630 4.509 21.062 1.00 98.44 71 ARG A O 1
ATOM 566 N N . GLU A 1 72 ? -12.842 3.558 22.036 1.00 98.44 72 GLU A N 1
ATOM 567 C CA . GLU A 1 72 ? -11.872 4.264 21.196 1.00 98.44 72 GLU A CA 1
ATOM 568 C C . GLU A 1 72 ? -11.848 3.693 19.780 1.00 98.44 72 GLU A C 1
ATOM 570 O O . GLU A 1 72 ? -11.879 4.465 18.824 1.00 98.44 72 GLU A O 1
ATOM 575 N N . ILE A 1 73 ? -11.912 2.367 19.626 1.00 98.44 73 ILE A N 1
ATOM 576 C CA . ILE A 1 73 ? -12.015 1.723 18.305 1.00 98.44 73 ILE A CA 1
ATOM 577 C C . ILE A 1 73 ? -13.231 2.263 17.538 1.00 98.44 73 ILE A C 1
ATOM 579 O O . ILE A 1 73 ? -13.116 2.639 16.370 1.00 98.44 73 ILE A O 1
ATOM 583 N N . LYS A 1 74 ? -14.385 2.385 18.205 1.00 98.50 74 LYS A N 1
ATOM 584 C CA . LYS A 1 74 ? -15.616 2.910 17.605 1.00 98.50 74 LYS A CA 1
ATOM 585 C C . LYS A 1 74 ? -15.464 4.352 17.118 1.00 98.50 74 LYS A C 1
ATOM 587 O O . LYS A 1 74 ? -15.883 4.647 16.005 1.00 98.50 74 LYS A O 1
ATOM 592 N N . LYS A 1 75 ? -14.818 5.230 17.891 1.00 98.50 75 LYS A N 1
ATOM 593 C CA . LYS A 1 75 ? -14.560 6.619 17.462 1.00 98.50 75 LYS A CA 1
ATOM 594 C C . LYS A 1 75 ? -13.710 6.685 16.192 1.00 98.50 75 LYS A C 1
ATOM 596 O O . LYS A 1 75 ? -13.989 7.496 15.308 1.00 98.50 75 LYS A O 1
ATOM 601 N N . TRP A 1 76 ? -12.680 5.842 16.093 1.00 98.31 76 TRP A N 1
ATOM 602 C CA . TRP A 1 76 ? -11.851 5.751 14.889 1.00 98.31 76 TRP A CA 1
ATOM 603 C C . TRP A 1 76 ? -12.648 5.256 13.684 1.00 98.31 76 TRP A C 1
ATOM 605 O O . TRP A 1 76 ? -12.523 5.830 12.602 1.00 98.31 76 TRP A O 1
ATOM 615 N N . GLN A 1 77 ? -13.489 4.237 13.874 1.00 98.06 77 GLN A N 1
ATOM 616 C CA . GLN A 1 77 ? -14.348 3.708 12.817 1.00 98.06 77 GLN A CA 1
ATOM 617 C C . GLN A 1 77 ? -15.339 4.769 12.316 1.00 98.06 77 GLN A C 1
ATOM 619 O O . GLN A 1 77 ? -15.371 5.048 11.122 1.00 98.06 77 GLN A O 1
ATOM 624 N N . GLU A 1 78 ? -16.060 5.437 13.221 1.00 98.25 78 GLU A N 1
ATOM 625 C CA . GLU A 1 78 ? -17.014 6.503 12.877 1.00 98.25 78 GLU A CA 1
ATOM 626 C C . GLU A 1 78 ? -16.338 7.659 12.125 1.00 98.25 78 GLU A C 1
ATOM 628 O O . GLU A 1 78 ? -16.874 8.175 11.145 1.00 98.25 78 GLU A O 1
ATOM 633 N N . SER A 1 79 ? -15.127 8.038 12.541 1.00 97.38 79 SER A N 1
ATOM 634 C CA . SER A 1 79 ? -14.354 9.094 11.876 1.00 97.38 79 SER A CA 1
ATOM 635 C C . SER A 1 79 ? -13.897 8.681 10.474 1.00 97.38 79 SER A C 1
ATOM 637 O O . SER A 1 79 ? -13.947 9.485 9.542 1.00 97.38 79 SER A O 1
ATOM 639 N N . LEU A 1 80 ? -13.462 7.429 10.302 1.00 96.56 80 LEU A N 1
ATOM 640 C CA . LEU A 1 80 ? -13.074 6.897 8.997 1.00 96.56 80 LEU A CA 1
ATOM 641 C C . LEU A 1 80 ? -14.275 6.817 8.049 1.00 96.56 80 LEU A C 1
ATOM 643 O O . LEU A 1 80 ? -14.159 7.208 6.886 1.00 96.56 80 LEU A O 1
ATOM 647 N N . ASP A 1 81 ? -15.418 6.347 8.541 1.00 97.12 81 ASP A N 1
ATOM 648 C CA . ASP A 1 81 ? -16.656 6.256 7.764 1.00 97.12 81 ASP A CA 1
ATOM 649 C C . ASP A 1 81 ? -17.140 7.643 7.337 1.00 97.12 81 ASP A C 1
ATOM 651 O O . ASP A 1 81 ? -17.501 7.844 6.175 1.00 97.12 81 ASP A O 1
ATOM 655 N N . PHE A 1 82 ? -17.038 8.633 8.227 1.00 97.62 82 PHE A N 1
ATOM 656 C CA . PHE A 1 82 ? -17.309 10.025 7.886 1.00 97.62 82 PHE A CA 1
ATOM 657 C C . PHE A 1 82 ? -16.411 10.516 6.740 1.00 97.62 82 PHE A C 1
ATOM 659 O O . PHE A 1 82 ? -16.932 11.007 5.740 1.00 97.62 82 PHE A O 1
ATOM 666 N N . ILE A 1 83 ? -15.087 10.332 6.826 1.00 95.94 83 ILE A N 1
ATOM 667 C CA . ILE A 1 83 ? -14.141 10.760 5.775 1.00 95.94 83 ILE A CA 1
ATOM 668 C C . ILE A 1 83 ? -14.416 10.067 4.430 1.00 95.94 83 ILE A C 1
ATOM 670 O O . ILE A 1 83 ? -14.307 10.701 3.379 1.00 95.94 83 ILE A O 1
ATOM 674 N N . LYS A 1 84 ? -14.781 8.781 4.446 1.00 94.56 84 LYS A N 1
ATOM 675 C CA . LYS A 1 84 ? -15.156 8.035 3.233 1.00 94.56 84 LYS A CA 1
ATOM 676 C C . LYS A 1 84 ? -16.455 8.552 2.621 1.00 94.56 84 LYS A C 1
ATOM 678 O O . LYS A 1 84 ? -16.557 8.664 1.409 1.00 94.56 84 LYS A O 1
ATOM 683 N N . SER A 1 85 ? -17.439 8.897 3.449 1.00 96.75 85 SER A N 1
ATOM 684 C CA . SER A 1 85 ? -18.728 9.416 2.972 1.00 96.75 85 SER A CA 1
ATOM 685 C C . SER A 1 85 ? -18.691 10.887 2.538 1.00 96.75 85 SER A C 1
ATOM 687 O O . SER A 1 85 ? -19.558 11.323 1.784 1.00 96.75 85 SER A O 1
ATOM 689 N N . SER A 1 86 ? -17.700 11.664 2.988 1.00 96.56 86 SER A N 1
ATOM 690 C CA . SER A 1 86 ? -17.629 13.110 2.741 1.00 96.56 86 SER A CA 1
ATOM 691 C C . SER A 1 86 ? -17.022 13.490 1.385 1.00 96.56 86 SER A C 1
ATOM 693 O O . SER A 1 86 ? -17.034 14.663 1.010 1.00 96.56 86 SER A O 1
ATOM 695 N N . GLY A 1 87 ? -16.470 12.522 0.646 1.00 93.94 87 GLY A N 1
ATOM 696 C CA . GLY A 1 87 ? -15.748 12.750 -0.609 1.00 93.94 87 GLY A CA 1
ATOM 697 C C . GLY A 1 87 ? -14.300 13.225 -0.425 1.00 93.94 87 GLY A C 1
ATOM 698 O O . GLY A 1 87 ? -13.575 13.397 -1.411 1.00 93.94 87 GLY A O 1
ATOM 699 N N . GLU A 1 88 ? -13.854 13.449 0.817 1.00 94.81 88 GLU A N 1
ATOM 700 C CA . GLU A 1 88 ? -12.454 13.769 1.122 1.00 94.81 88 GLU A CA 1
ATOM 701 C C . GLU A 1 88 ? -11.535 12.577 0.849 1.00 94.81 88 GLU A C 1
ATOM 703 O O . GLU A 1 88 ? -10.422 12.751 0.348 1.00 94.81 88 GLU A O 1
ATOM 708 N N . TYR A 1 89 ? -12.016 11.359 1.096 1.00 92.88 89 TYR A N 1
ATOM 709 C CA . TYR A 1 89 ? -11.272 10.139 0.797 1.00 92.88 89 TYR A CA 1
ATOM 710 C C . TYR A 1 89 ? -10.874 10.050 -0.685 1.00 92.88 89 TYR A C 1
ATOM 712 O O . TYR A 1 89 ? -9.710 9.831 -1.020 1.00 92.88 89 TYR A O 1
ATOM 720 N N . GLU A 1 90 ? -11.801 10.327 -1.592 1.00 91.94 90 GLU A N 1
ATOM 721 C CA . GLU A 1 90 ? -11.604 10.291 -3.038 1.00 91.94 90 GLU A CA 1
ATOM 722 C C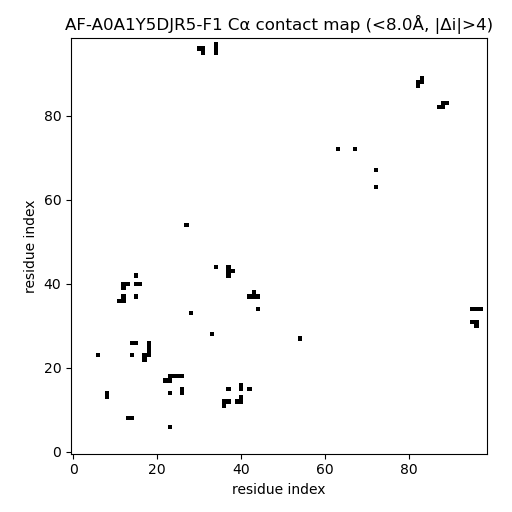 . GLU A 1 90 ? -10.675 11.417 -3.500 1.00 91.94 90 GLU A C 1
ATOM 724 O O . GLU A 1 90 ? -9.882 11.226 -4.424 1.00 91.94 90 GLU A O 1
ATOM 729 N N . LYS A 1 91 ? -10.733 12.592 -2.856 1.00 93.31 91 LYS A N 1
ATOM 730 C CA . LYS A 1 91 ? -9.773 13.684 -3.102 1.00 93.31 91 LYS A CA 1
ATOM 731 C C . LYS A 1 91 ? -8.355 13.265 -2.721 1.00 93.31 91 LYS A C 1
ATOM 733 O O . LYS A 1 91 ? -7.428 13.528 -3.486 1.00 93.31 91 LYS A O 1
ATOM 738 N N . ILE A 1 92 ? -8.189 12.594 -1.579 1.00 90.38 92 ILE A N 1
ATOM 739 C CA . ILE A 1 92 ? -6.900 12.042 -1.149 1.00 90.38 92 ILE A CA 1
ATOM 740 C C . ILE A 1 92 ? -6.423 11.001 -2.161 1.00 90.38 92 ILE A C 1
ATOM 742 O O . ILE A 1 92 ? -5.301 11.113 -2.644 1.00 90.38 92 ILE A O 1
ATOM 746 N N . LEU A 1 93 ? -7.261 10.035 -2.547 1.00 88.38 93 LEU A N 1
ATOM 747 C CA . LEU A 1 93 ? -6.875 8.998 -3.509 1.00 88.38 93 LEU A CA 1
ATOM 748 C C . LEU A 1 93 ? -6.427 9.580 -4.854 1.00 88.38 93 LEU A C 1
ATOM 750 O O . LEU A 1 93 ? -5.360 9.209 -5.343 1.00 88.38 93 LEU A O 1
ATOM 754 N N . ARG A 1 94 ? -7.164 10.546 -5.416 1.00 88.06 94 ARG A N 1
ATOM 755 C CA . ARG A 1 94 ? -6.786 11.211 -6.679 1.00 88.06 94 ARG A CA 1
ATOM 756 C C . ARG A 1 94 ? -5.430 11.915 -6.624 1.00 88.06 94 ARG A C 1
ATOM 758 O O . ARG A 1 94 ? -4.773 12.032 -7.647 1.00 88.06 94 ARG A O 1
ATOM 765 N N . LYS A 1 95 ? -4.986 12.371 -5.450 1.00 86.06 95 LYS A N 1
ATOM 766 C CA . LYS A 1 95 ? -3.657 12.981 -5.283 1.00 86.06 95 LYS A CA 1
ATOM 767 C C . LYS A 1 95 ? -2.516 11.965 -5.430 1.00 86.06 95 LYS A C 1
ATOM 769 O O . LYS A 1 95 ? -1.404 12.359 -5.775 1.00 86.06 95 LYS A O 1
ATOM 774 N N . TYR A 1 96 ? -2.766 10.693 -5.117 1.00 81.31 96 TYR A N 1
ATOM 775 C CA . TYR A 1 96 ? -1.733 9.653 -5.051 1.00 81.31 96 TYR A CA 1
ATOM 776 C C . TYR A 1 96 ? -1.824 8.608 -6.167 1.00 81.31 96 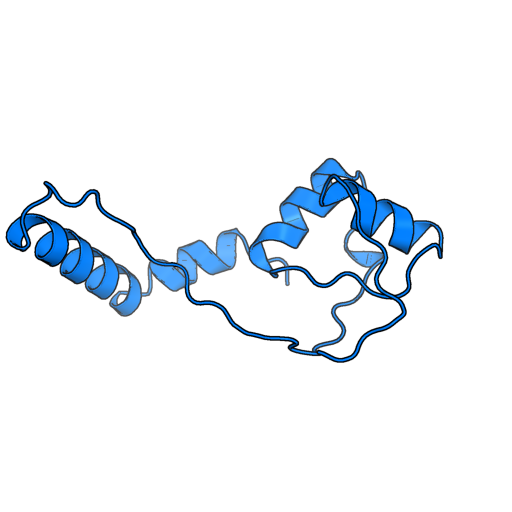TYR A C 1
ATOM 778 O O . TYR A 1 96 ? -0.838 7.915 -6.409 1.00 81.31 96 TYR A O 1
ATOM 786 N N . LEU A 1 97 ? -2.963 8.483 -6.846 1.00 75.19 97 LEU A N 1
ATOM 787 C CA . LEU A 1 97 ? -3.108 7.619 -8.016 1.00 75.19 97 LEU A CA 1
ATOM 788 C C . LEU A 1 97 ? -2.503 8.292 -9.258 1.00 75.19 97 LEU A C 1
ATOM 790 O O . LEU A 1 97 ? -2.692 9.484 -9.481 1.00 75.19 97 LEU A O 1
ATOM 794 N N . ILE A 1 98 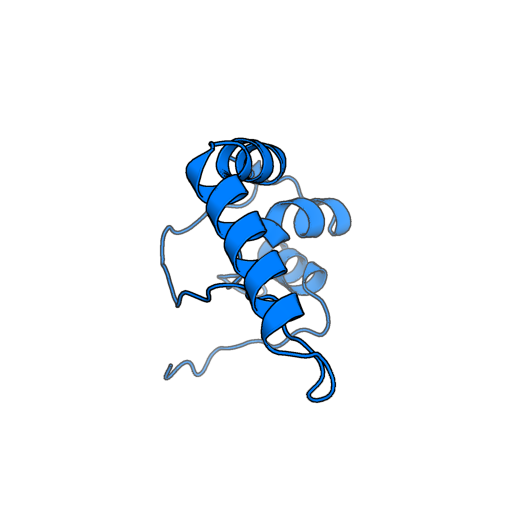? -1.770 7.517 -10.061 1.00 62.84 98 ILE A N 1
ATOM 795 C CA . ILE A 1 98 ? -1.397 7.912 -11.426 1.00 62.84 98 ILE A CA 1
ATOM 796 C C . ILE A 1 98 ? -2.551 7.510 -12.350 1.00 62.84 98 ILE A C 1
ATOM 798 O O . ILE A 1 98 ? -2.983 6.356 -12.300 1.00 62.84 98 ILE A O 1
ATOM 802 N N . GLU A 1 99 ? -3.014 8.454 -13.172 1.00 57.47 99 GLU A N 1
ATOM 803 C CA . GLU A 1 99 ? -3.869 8.190 -14.342 1.00 57.47 99 GLU A CA 1
ATOM 804 C C . GLU A 1 99 ? -3.068 7.583 -15.503 1.00 57.47 99 GLU A C 1
ATOM 806 O O . GLU A 1 99 ? -1.954 8.086 -15.794 1.00 57.47 99 GLU A O 1
#

Mean predicted aligned error: 4.27 Å

Sequence (99 aa):
MGFTNLNETVTPVQNFKMLMKDRGELVPMGELAVPETLKKAGINARLIKRTNVKLYEVQLYIAFSKDISDREIKKWQESLDFIKSSGEYEKILRKYLIE

Radius of gyration: 17.93 Å; Cα contacts (8 Å, |Δi|>4): 41; chains: 1; bounding box: 34×36×46 Å

Foldseek 3Di:
DPDPDDDDDPDLLVQVVCCVVVVDVDDDDDQLVVPVSCVVNVHDPVVDDDPPDDPDDDDDDDDDDPPDDPVVVVVVVVVVVCCVVVCVVVVVVVVRGDD

Solvent-accessible surface area (backbone atoms only — not comparable to full-atom values): 6680 Å² total; per-residue (Å²): 136,87,77,88,80,80,80,89,70,96,45,77,42,52,50,56,57,29,42,78,62,75,71,40,95,77,76,95,69,62,68,70,54,48,57,63,35,32,59,76,55,73,48,65,70,87,83,57,78,88,84,85,76,78,90,79,86,83,83,88,79,90,85,77,65,90,85,62,53,68,70,59,55,48,55,54,50,55,52,51,53,48,40,59,73,68,52,54,45,59,55,55,47,60,74,54,46,79,131

Secondary structure (DSSP, 8-state):
---S-----SSHHHHHHHHTTTS-S-----GGGHHHHHHHHT--GGG------------------TTS-HHHHHHHHHHHHHHHHTTHHHHHHHHH---

pLDDT: mean 92.75, std 6.69, range [57.47, 98.5]